Protein AF-A0A0R2IPW1-F1 (afdb_monomer)

Solvent-accessible surface area (backbone atoms only — not comparable to full-atom values): 4614 Å² total; per-residue (Å²): 133,89,41,83,59,70,49,70,48,76,47,82,41,94,89,51,47,37,26,32,34,79,45,54,70,66,52,86,84,55,93,57,69,52,44,59,49,64,48,98,86,70,44,64,44,93,89,33,46,49,88,45,73,68,39,81,46,86,51,62,67,60,35,52,50,47,45,49,53,51,65,77,74,109

pLDDT: mean 87.75, std 11.09, range [51.78, 98.25]

Mean predicted aligned error: 5.3 Å

Secondary structure (DSSP, 8-state):
----SPEEEEEE-TTS-EEEEEEPTTPPPPTTTT---B-TTS-B-TTTS-SS--EE---HHHHHHHHHHHHHT-

Structure (mmCIF, N/CA/C/O backbone):
data_AF-A0A0R2IPW1-F1
#
_entry.id   AF-A0A0R2IPW1-F1
#
loop_
_atom_site.group_PDB
_atom_site.id
_atom_site.type_symbol
_atom_site.label_atom_id
_atom_site.label_alt_id
_atom_site.label_comp_id
_atom_site.label_asym_id
_atom_site.label_entity_id
_atom_site.label_seq_id
_atom_site.pdbx_PDB_ins_code
_atom_site.Cartn_x
_atom_site.Cartn_y
_atom_site.Cartn_z
_atom_site.occupancy
_atom_site.B_iso_or_equiv
_atom_site.auth_seq_id
_atom_site.auth_comp_id
_atom_site.auth_asym_id
_atom_site.auth_atom_id
_atom_site.pdbx_PDB_model_num
ATOM 1 N N . MET A 1 1 ? 14.525 16.983 -9.581 1.00 56.28 1 MET A N 1
ATOM 2 C CA . MET A 1 1 ? 13.897 16.396 -8.382 1.00 56.28 1 MET A CA 1
ATOM 3 C C . MET A 1 1 ? 15.019 15.849 -7.524 1.00 56.28 1 MET A C 1
ATOM 5 O O . MET A 1 1 ? 15.971 15.324 -8.091 1.00 56.28 1 MET A O 1
ATOM 9 N N . ASP A 1 2 ? 14.969 16.090 -6.218 1.00 51.78 2 ASP A N 1
ATOM 10 C CA . ASP A 1 2 ? 15.891 15.469 -5.267 1.00 51.78 2 ASP A CA 1
ATOM 11 C C . ASP A 1 2 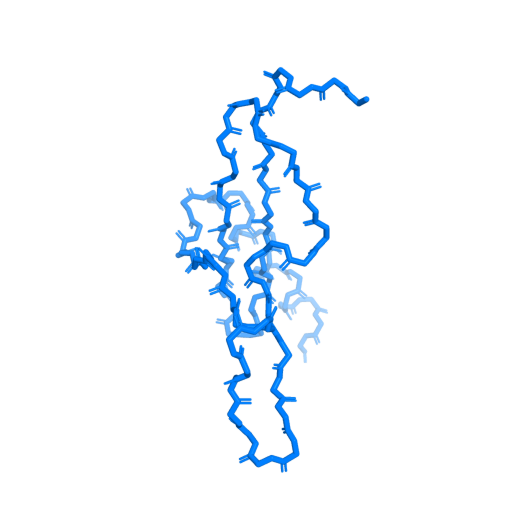? 15.442 14.014 -5.060 1.00 51.78 2 ASP A C 1
ATOM 13 O O . ASP A 1 2 ? 14.289 13.781 -4.708 1.00 51.78 2 ASP A O 1
ATOM 17 N N . ASN A 1 3 ? 16.322 13.056 -5.358 1.00 58.09 3 ASN A N 1
ATOM 18 C CA . ASN A 1 3 ? 16.041 11.616 -5.290 1.00 58.09 3 ASN A CA 1
ATOM 19 C C . ASN A 1 3 ? 16.744 10.955 -4.087 1.00 58.09 3 ASN A C 1
ATOM 21 O O . ASN A 1 3 ? 16.934 9.737 -4.074 1.00 58.09 3 ASN A O 1
ATOM 25 N N . SER A 1 4 ? 17.209 11.753 -3.119 1.00 61.44 4 SER A N 1
ATOM 26 C CA . SER A 1 4 ? 17.954 11.270 -1.950 1.00 61.44 4 SER A CA 1
ATOM 27 C C . SER A 1 4 ? 17.073 10.618 -0.878 1.00 61.44 4 SER A C 1
ATOM 29 O O . SER A 1 4 ? 17.591 9.909 -0.016 1.00 61.44 4 SER A O 1
ATOM 31 N N . GLU A 1 5 ? 15.752 10.794 -0.947 1.00 64.94 5 GLU A N 1
ATOM 32 C CA . GLU A 1 5 ? 14.803 10.236 0.017 1.00 64.94 5 GLU A CA 1
ATOM 33 C C . GLU A 1 5 ? 14.076 8.995 -0.524 1.00 64.94 5 GLU A C 1
ATOM 35 O O . GLU A 1 5 ? 13.771 8.882 -1.712 1.00 64.94 5 GLU A O 1
ATOM 40 N N . LYS A 1 6 ? 13.763 8.048 0.371 1.00 76.12 6 LYS A N 1
ATOM 41 C CA . LYS A 1 6 ? 12.961 6.860 0.040 1.00 76.12 6 LYS A CA 1
ATOM 42 C C . LYS A 1 6 ? 11.520 7.271 -0.225 1.00 76.12 6 LYS A C 1
ATOM 44 O O . LYS A 1 6 ? 10.827 7.713 0.692 1.00 76.12 6 LYS A O 1
ATOM 49 N N . VAL A 1 7 ? 11.041 7.048 -1.444 1.00 84.06 7 VAL A N 1
ATOM 50 C CA . VAL A 1 7 ? 9.635 7.289 -1.778 1.00 84.06 7 VAL A CA 1
ATOM 51 C C . VAL A 1 7 ? 8.810 6.056 -1.420 1.00 84.06 7 VAL A C 1
ATOM 53 O O . VAL A 1 7 ? 9.110 4.936 -1.831 1.00 84.06 7 VAL A O 1
ATOM 56 N N . ASN A 1 8 ? 7.742 6.262 -0.653 1.00 87.38 8 ASN A N 1
ATOM 57 C CA . ASN A 1 8 ? 6.769 5.225 -0.329 1.00 87.38 8 ASN A CA 1
ATOM 58 C C . ASN A 1 8 ? 5.419 5.606 -0.933 1.00 87.38 8 ASN A C 1
ATOM 60 O O . ASN A 1 8 ? 4.965 6.736 -0.757 1.00 87.38 8 ASN A O 1
ATOM 64 N N . LYS A 1 9 ? 4.763 4.658 -1.603 1.00 91.25 9 LYS A N 1
ATOM 65 C CA . LYS A 1 9 ? 3.357 4.783 -1.994 1.00 91.25 9 LYS A CA 1
ATOM 66 C C . LYS A 1 9 ? 2.505 3.892 -1.112 1.00 91.25 9 LYS A C 1
ATOM 68 O O . LYS A 1 9 ? 2.905 2.768 -0.811 1.00 91.25 9 LYS A O 1
ATOM 73 N N . TYR A 1 10 ? 1.324 4.379 -0.757 1.00 94.12 10 TYR A N 1
ATOM 74 C CA . TYR A 1 10 ? 0.349 3.642 0.034 1.00 94.12 10 TYR A CA 1
ATOM 75 C C . TYR A 1 10 ? -0.948 3.480 -0.762 1.00 94.12 10 TYR A C 1
ATOM 77 O O . TYR A 1 10 ? -1.455 4.452 -1.317 1.00 94.12 10 TYR A O 1
ATOM 85 N N . LEU A 1 11 ? -1.473 2.256 -0.807 1.00 95.62 11 LEU A N 1
ATOM 86 C CA . LEU A 1 11 ? -2.788 1.929 -1.353 1.00 95.62 11 LEU A CA 1
ATOM 87 C C . LEU A 1 11 ? -3.715 1.582 -0.186 1.00 95.62 11 LEU A C 1
ATOM 89 O O . LEU A 1 11 ? -3.440 0.653 0.575 1.00 95.62 11 LEU A O 1
ATOM 93 N N . LEU A 1 12 ? -4.794 2.347 -0.037 1.00 96.81 12 LEU A N 1
ATOM 94 C CA . LEU A 1 12 ? -5.797 2.159 1.009 1.00 96.81 12 LEU A CA 1
ATOM 95 C C . LEU A 1 12 ? -6.882 1.213 0.485 1.00 96.81 12 LEU A C 1
ATOM 97 O O . LEU A 1 12 ? -7.693 1.613 -0.348 1.00 96.81 12 LEU A O 1
ATOM 101 N N . GLY A 1 13 ? -6.866 -0.044 0.929 1.00 95.62 13 GLY A N 1
ATOM 102 C CA . GLY A 1 13 ? -7.875 -1.029 0.552 1.00 95.62 13 GLY A CA 1
ATOM 103 C C . GLY A 1 13 ? -9.199 -0.799 1.277 1.00 95.62 13 GLY A C 1
ATOM 104 O O . GLY A 1 13 ? -9.226 -0.530 2.478 1.00 95.62 13 GLY A O 1
ATOM 105 N N . ASP A 1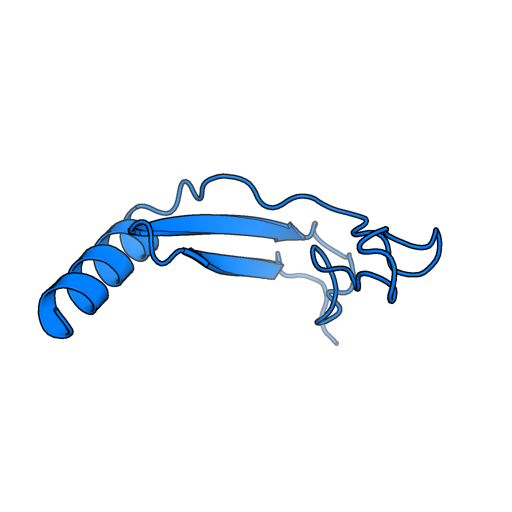 14 ? -10.309 -0.965 0.568 1.00 94.44 14 ASP A N 1
ATOM 106 C CA . ASP A 1 14 ? -11.659 -0.972 1.149 1.00 94.44 14 ASP A CA 1
ATOM 107 C C . ASP A 1 14 ? -11.874 -2.138 2.131 1.00 94.44 14 ASP A C 1
ATOM 109 O O . ASP A 1 14 ? -12.652 -2.038 3.077 1.00 94.44 14 ASP A O 1
ATOM 113 N N . ASN A 1 15 ? -11.096 -3.209 1.979 1.00 94.88 15 ASN A N 1
ATOM 114 C CA . ASN A 1 15 ? -10.966 -4.303 2.937 1.00 94.88 15 ASN A CA 1
ATOM 115 C C . ASN A 1 15 ? -10.273 -3.903 4.261 1.00 94.88 15 ASN A C 1
ATOM 117 O O . ASN A 1 15 ? -10.032 -4.763 5.110 1.00 94.88 15 ASN A O 1
ATOM 121 N N . GLY A 1 16 ? -9.915 -2.627 4.431 1.00 96.25 16 GLY A N 1
ATOM 122 C CA . GLY A 1 16 ? -9.280 -2.082 5.628 1.00 96.25 16 GLY A CA 1
ATOM 123 C C . GLY A 1 16 ? -7.785 -2.362 5.745 1.00 96.25 16 GLY A C 1
ATOM 124 O O . GLY A 1 16 ? -7.208 -2.125 6.807 1.00 96.25 16 GLY A O 1
ATOM 125 N N . VAL A 1 17 ? -7.148 -2.859 4.685 1.00 98.00 17 VAL A N 1
ATOM 126 C CA . VAL A 1 17 ? -5.709 -3.130 4.657 1.00 98.00 17 VA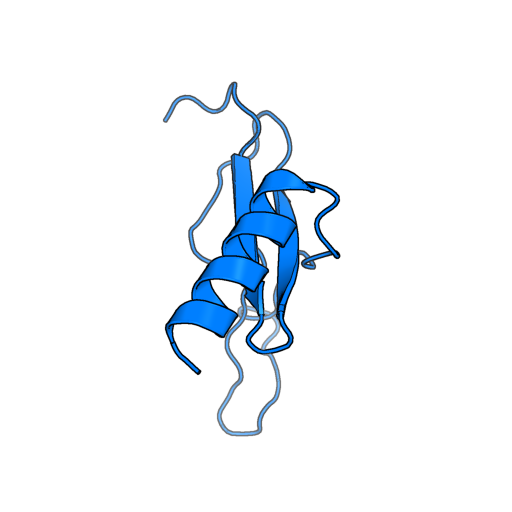L A CA 1
ATOM 127 C C . VAL A 1 17 ? -4.992 -2.029 3.888 1.00 98.00 17 VAL A C 1
ATOM 129 O O . VAL A 1 17 ? -5.318 -1.730 2.741 1.00 98.00 17 VAL A O 1
ATOM 132 N N . VAL A 1 18 ? -3.959 -1.456 4.501 1.00 98.19 18 VAL A N 1
ATOM 133 C CA . VAL A 1 18 ? -3.006 -0.592 3.804 1.00 98.19 18 VAL A CA 1
ATOM 134 C C . VAL A 1 18 ? -1.936 -1.453 3.143 1.00 98.19 18 VAL A C 1
ATOM 136 O O . VAL A 1 18 ? -1.268 -2.250 3.808 1.00 98.19 18 VAL A O 1
ATOM 139 N N . TYR A 1 19 ? -1.723 -1.249 1.849 1.00 97.44 19 TYR A N 1
ATOM 140 C CA . TYR A 1 19 ? -0.602 -1.812 1.105 1.00 97.44 19 TYR A CA 1
ATOM 141 C C . TYR A 1 19 ? 0.438 -0.730 0.816 1.00 97.44 19 TYR A C 1
ATOM 143 O O . TYR A 1 19 ? 0.117 0.452 0.739 1.00 97.44 19 TYR A O 1
ATOM 151 N N . GLN A 1 20 ? 1.697 -1.126 0.676 1.00 95.06 20 GLN A N 1
ATOM 152 C CA . GLN A 1 20 ? 2.843 -0.254 0.490 1.00 95.06 20 GLN A CA 1
ATOM 153 C C . GLN A 1 20 ? 3.698 -0.737 -0.684 1.00 95.06 20 GLN A C 1
ATOM 155 O O . GLN A 1 20 ? 4.043 -1.920 -0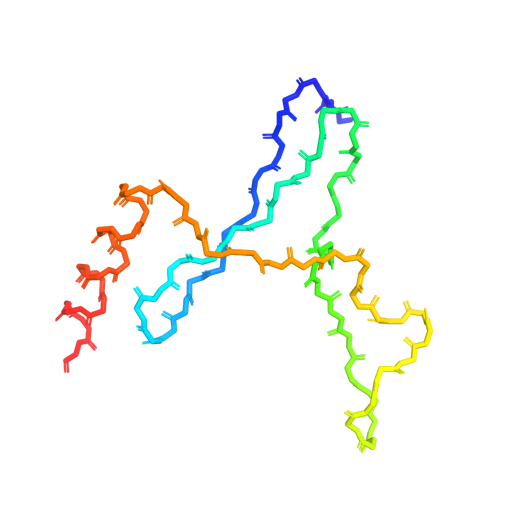.767 1.00 95.06 20 GLN A O 1
ATOM 160 N N . LEU A 1 21 ? 4.094 0.210 -1.533 1.00 93.06 21 LEU A N 1
ATOM 161 C CA . LEU A 1 21 ? 5.184 0.067 -2.492 1.00 93.06 21 LEU A CA 1
ATOM 162 C C . LEU A 1 21 ? 6.354 0.937 -2.024 1.00 93.06 21 LEU A C 1
ATOM 164 O O . LEU A 1 21 ? 6.192 2.138 -1.796 1.00 93.06 21 LEU A O 1
ATOM 168 N N . ARG A 1 22 ? 7.529 0.323 -1.864 1.00 88.69 22 ARG A N 1
ATOM 169 C CA . ARG A 1 22 ? 8.758 1.012 -1.454 1.00 88.69 22 ARG A CA 1
ATOM 170 C C . ARG A 1 22 ? 9.652 1.193 -2.667 1.00 88.69 22 ARG A C 1
ATOM 172 O O . ARG A 1 22 ? 10.196 0.215 -3.169 1.00 88.69 22 ARG A O 1
ATOM 179 N N . LEU A 1 23 ? 9.819 2.433 -3.099 1.00 82.00 23 LEU A N 1
ATOM 180 C CA . LEU A 1 23 ? 10.734 2.783 -4.175 1.00 82.00 23 LEU A CA 1
ATOM 181 C C . LEU A 1 23 ? 12.106 3.071 -3.550 1.00 82.00 23 LEU A C 1
ATOM 183 O O . LEU A 1 23 ? 12.214 3.761 -2.532 1.00 82.00 23 LEU A O 1
ATOM 187 N N . GLY A 1 24 ? 13.147 2.441 -4.096 1.00 68.25 24 GLY A N 1
ATOM 188 C CA . GLY A 1 24 ? 14.507 2.510 -3.560 1.00 68.25 24 GLY A CA 1
ATOM 189 C C . GLY A 1 24 ? 15.109 3.918 -3.602 1.00 68.25 24 GLY A C 1
ATOM 190 O O . GLY A 1 24 ? 14.651 4.787 -4.340 1.00 68.25 24 GLY A O 1
ATOM 191 N N . GLU A 1 25 ? 16.170 4.131 -2.822 1.00 66.56 25 GLU A N 1
ATOM 192 C CA . GLU A 1 25 ? 16.945 5.379 -2.849 1.00 66.56 25 GLU A CA 1
ATOM 193 C C . GLU A 1 25 ? 17.521 5.618 -4.253 1.00 66.56 25 GLU A C 1
ATOM 195 O O . GLU A 1 25 ? 18.071 4.706 -4.873 1.00 66.56 25 GLU A O 1
ATOM 200 N N . GLY A 1 26 ? 17.388 6.842 -4.769 1.00 66.12 26 GLY A N 1
ATOM 201 C CA . GLY A 1 26 ? 17.897 7.211 -6.090 1.00 66.12 26 GLY A CA 1
ATOM 202 C C . GLY A 1 26 ? 17.048 6.751 -7.281 1.00 66.12 26 GLY A C 1
ATOM 203 O O . GLY A 1 26 ? 17.403 7.084 -8.413 1.00 66.12 26 GLY A O 1
ATOM 204 N N . ILE A 1 27 ? 15.933 6.040 -7.065 1.00 72.56 27 ILE A N 1
ATOM 205 C CA . ILE A 1 27 ? 15.005 5.651 -8.136 1.00 72.56 27 ILE A CA 1
ATOM 206 C C . ILE A 1 27 ? 13.952 6.757 -8.315 1.00 72.56 27 ILE A C 1
ATOM 208 O O . ILE A 1 27 ? 13.250 7.082 -7.356 1.00 72.56 27 ILE A O 1
ATOM 212 N N . PRO A 1 28 ? 13.806 7.344 -9.520 1.00 75.25 28 PRO A N 1
ATOM 213 C CA . PRO A 1 28 ? 12.711 8.264 -9.801 1.00 75.25 28 PRO A CA 1
ATOM 214 C C . PRO A 1 28 ? 11.366 7.564 -9.602 1.00 75.25 28 PRO A C 1
ATOM 216 O O . PRO A 1 28 ? 11.110 6.536 -10.221 1.00 75.25 28 PR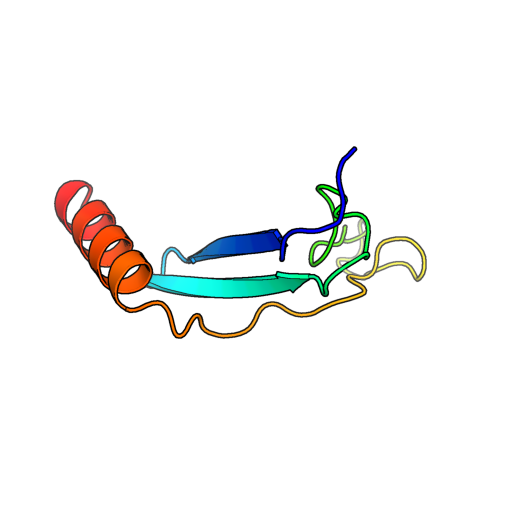O A O 1
ATOM 219 N N . ALA A 1 29 ? 10.508 8.139 -8.764 1.00 78.81 29 ALA A N 1
ATOM 220 C CA . ALA A 1 29 ? 9.139 7.676 -8.603 1.00 78.81 29 ALA A CA 1
ATOM 221 C C . ALA A 1 29 ? 8.234 8.331 -9.656 1.00 78.81 29 ALA A C 1
ATOM 223 O O . ALA A 1 29 ? 8.084 9.554 -9.682 1.00 78.81 29 ALA A O 1
ATOM 224 N N . ALA A 1 30 ? 7.604 7.526 -10.503 1.00 83.12 30 ALA A N 1
ATOM 225 C CA . ALA A 1 30 ? 6.543 7.937 -11.408 1.00 83.12 30 ALA A CA 1
ATOM 226 C C . ALA A 1 30 ? 5.171 7.636 -10.784 1.00 83.12 30 ALA A C 1
ATOM 228 O O . ALA A 1 30 ? 5.029 6.640 -10.075 1.00 83.12 30 ALA A O 1
ATOM 229 N N . PRO A 1 31 ? 4.112 8.421 -11.063 1.00 83.44 31 PRO A N 1
ATOM 230 C CA . PRO A 1 31 ? 2.766 8.138 -10.557 1.00 83.44 31 PRO A CA 1
ATOM 231 C C . PRO A 1 31 ? 2.281 6.708 -10.841 1.00 83.44 31 PRO A C 1
ATOM 233 O O . PRO A 1 31 ? 1.698 6.091 -9.951 1.00 83.44 31 PRO A O 1
ATOM 236 N N . MET A 1 32 ? 2.628 6.155 -12.010 1.00 87.06 32 MET A N 1
ATOM 237 C CA . MET A 1 32 ? 2.221 4.815 -12.451 1.00 87.06 32 MET A CA 1
ATOM 238 C C . MET A 1 32 ? 3.028 3.656 -11.851 1.00 87.06 32 MET A C 1
ATOM 240 O O . MET A 1 32 ? 2.619 2.518 -12.025 1.00 87.06 32 MET A O 1
ATOM 244 N N . ASP A 1 33 ? 4.124 3.884 -11.110 1.00 88.06 33 ASP A N 1
ATOM 245 C CA . ASP A 1 33 ? 4.854 2.752 -10.507 1.00 88.06 33 ASP A CA 1
ATOM 246 C C . ASP A 1 33 ? 3.940 1.912 -9.606 1.00 88.06 33 ASP A C 1
ATOM 248 O O . ASP A 1 33 ? 3.292 2.456 -8.702 1.00 88.06 33 ASP A O 1
ATOM 252 N N . GLY A 1 34 ? 3.933 0.600 -9.841 1.00 90.19 34 GLY A N 1
ATOM 253 C CA . GLY A 1 34 ? 3.068 -0.364 -9.158 1.00 90.19 34 GLY A CA 1
ATOM 254 C C . GLY A 1 34 ? 1.635 -0.446 -9.681 1.00 90.19 34 GLY A C 1
ATOM 255 O O . GLY A 1 34 ? 0.849 -1.238 -9.168 1.00 90.19 34 GLY A O 1
ATOM 256 N N . PHE A 1 35 ? 1.289 0.351 -10.688 1.00 90.88 35 PHE A N 1
ATOM 257 C CA . PHE A 1 35 ? -0.000 0.317 -11.364 1.00 90.88 35 PHE A CA 1
ATOM 258 C C . PHE A 1 35 ? 0.187 -0.077 -12.824 1.00 90.88 35 PHE A C 1
ATOM 260 O O . PHE A 1 35 ? 1.235 0.162 -13.421 1.00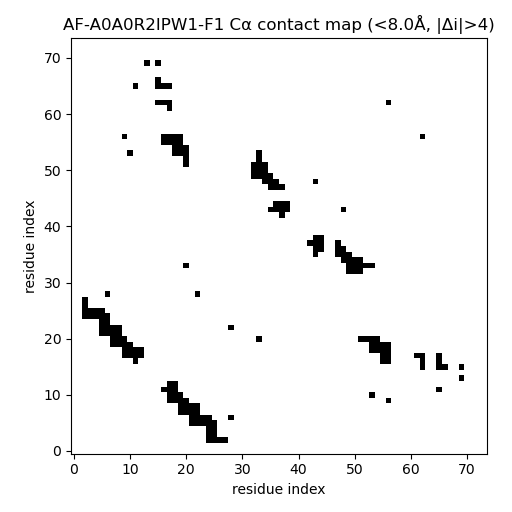 90.88 35 PHE A O 1
ATOM 267 N N . GLY A 1 36 ? -0.851 -0.681 -13.386 1.00 90.44 36 GLY A N 1
ATOM 268 C CA . GLY A 1 36 ? -0.905 -1.024 -14.793 1.00 90.44 36 GLY A CA 1
ATOM 269 C C . GLY A 1 36 ? -2.301 -0.825 -15.350 1.00 90.44 36 GLY A C 1
ATOM 270 O O . GLY A 1 36 ? -3.266 -0.666 -14.598 1.00 90.44 36 GLY A O 1
ATOM 271 N N . GLU A 1 37 ? -2.393 -0.839 -16.670 1.00 90.81 37 GLU A N 1
ATOM 272 C CA . GLU A 1 37 ? -3.652 -0.691 -17.392 1.00 90.81 37 GLU A CA 1
ATOM 273 C C . GLU A 1 37 ? -4.006 -2.013 -18.064 1.00 90.81 37 GLU A C 1
ATOM 275 O O . GLU A 1 37 ? -3.173 -2.611 -18.749 1.00 90.81 37 GLU A O 1
ATOM 280 N N . LEU A 1 38 ? -5.241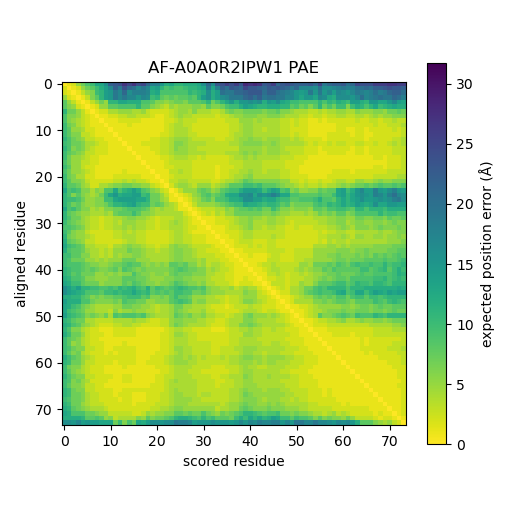 -2.463 -17.843 1.00 90.81 38 LEU A N 1
ATOM 281 C CA . LEU A 1 38 ? -5.804 -3.606 -18.547 1.00 90.81 38 LEU A CA 1
ATOM 282 C C . LEU A 1 38 ? -6.354 -3.151 -19.899 1.00 90.81 38 LEU A C 1
ATOM 284 O O . LEU A 1 38 ? -6.955 -2.079 -20.008 1.00 90.81 38 LEU A O 1
ATOM 288 N N . ASP A 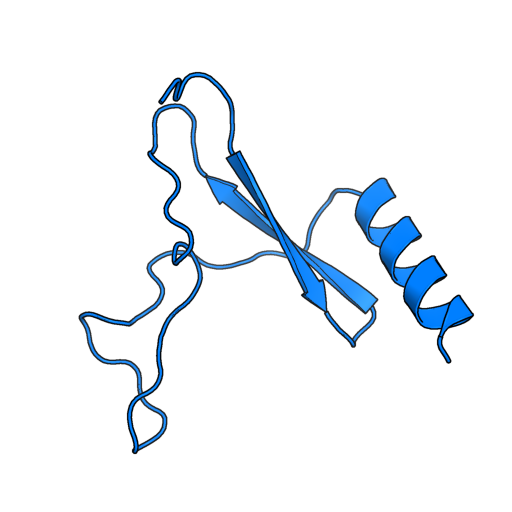1 39 ? -6.176 -3.987 -20.912 1.00 89.81 39 ASP A N 1
ATOM 289 C CA . ASP A 1 39 ? -6.775 -3.808 -22.223 1.00 89.81 39 ASP A CA 1
ATOM 290 C C . ASP A 1 39 ? -8.287 -4.122 -22.211 1.00 89.81 39 ASP A C 1
ATOM 292 O O . ASP A 1 39 ? -8.897 -4.456 -21.189 1.00 89.81 39 ASP A O 1
ATOM 296 N N . SER A 1 40 ? -8.922 -4.040 -23.383 1.00 91.88 40 SER A N 1
ATOM 297 C CA . SER A 1 40 ? -10.349 -4.352 -23.543 1.00 91.88 40 SER A CA 1
ATOM 298 C C . SER A 1 40 ? -10.721 -5.812 -23.259 1.00 91.88 40 SER A C 1
ATOM 300 O O . SER A 1 40 ? -11.907 -6.113 -23.120 1.00 91.88 40 SER A O 1
ATOM 302 N N . ASN A 1 41 ? -9.743 -6.715 -23.216 1.00 92.75 41 ASN A N 1
ATOM 303 C CA . ASN A 1 41 ? -9.930 -8.132 -22.923 1.00 92.75 41 ASN A CA 1
ATOM 304 C C . ASN A 1 41 ? -9.687 -8.449 -21.440 1.00 92.75 41 ASN A C 1
ATOM 306 O O . ASN A 1 41 ? -9.988 -9.558 -21.004 1.00 92.75 41 ASN A O 1
ATOM 310 N N . GLY A 1 42 ? -9.221 -7.470 -20.658 1.00 91.12 42 GLY A N 1
ATOM 311 C CA . GLY A 1 42 ? -8.886 -7.645 -19.250 1.00 91.12 42 GLY A CA 1
ATOM 312 C C . GLY A 1 42 ? -7.472 -8.177 -19.023 1.00 91.12 42 GLY A C 1
ATOM 313 O O . GLY A 1 42 ? -7.194 -8.651 -17.923 1.00 91.12 42 GLY A O 1
ATOM 314 N N . ASP A 1 43 ? -6.597 -8.091 -20.027 1.00 92.12 43 ASP A N 1
ATOM 315 C CA . ASP A 1 43 ? -5.203 -8.520 -19.957 1.00 92.12 43 ASP A CA 1
ATOM 316 C C . ASP A 1 43 ? -4.257 -7.311 -19.893 1.00 92.12 43 ASP A C 1
ATOM 318 O O . ASP A 1 43 ? -4.579 -6.217 -20.356 1.00 92.12 43 ASP A O 1
ATOM 322 N N . PHE A 1 44 ? -3.063 -7.493 -19.328 1.00 88.88 44 PHE A N 1
ATOM 323 C CA . PHE A 1 44 ? -2.003 -6.486 -19.423 1.00 88.88 44 PHE A CA 1
ATOM 324 C C . PHE A 1 44 ? -1.270 -6.608 -20.762 1.00 88.88 44 PHE A C 1
ATOM 326 O O . PHE A 1 44 ? -0.902 -7.713 -21.168 1.00 88.88 44 PHE A O 1
ATOM 333 N N . ASP A 1 45 ? -0.958 -5.477 -21.395 1.00 85.25 45 ASP A N 1
ATOM 334 C CA . ASP A 1 45 ? 0.101 -5.433 -22.404 1.00 85.25 45 ASP A CA 1
ATOM 335 C C . ASP A 1 45 ? 1.468 -5.380 -21.698 1.00 85.25 45 ASP A C 1
ATOM 337 O O . ASP A 1 45 ? 1.614 -4.856 -20.594 1.00 85.25 45 ASP A O 1
ATOM 341 N N . SER A 1 46 ? 2.496 -5.897 -22.359 1.00 80.44 46 SER A N 1
ATOM 342 C CA . SER A 1 46 ? 3.906 -5.749 -22.007 1.00 80.44 46 SER A CA 1
ATOM 343 C C . SER A 1 46 ? 4.345 -4.306 -21.713 1.00 80.44 46 SER A C 1
ATOM 345 O O . SER A 1 46 ? 5.270 -4.121 -20.923 1.00 80.44 46 SER A O 1
ATOM 347 N N . GLU A 1 47 ? 3.692 -3.295 -22.300 1.00 83.06 47 GLU A N 1
ATOM 348 C CA . GLU A 1 47 ? 3.985 -1.875 -22.047 1.00 83.06 47 GLU A CA 1
ATOM 349 C C . GLU A 1 47 ? 3.260 -1.301 -20.819 1.00 83.06 47 GLU A C 1
ATOM 351 O O . GLU A 1 47 ? 3.745 -0.342 -20.216 1.00 83.06 47 GLU A O 1
ATOM 356 N N . THR A 1 48 ? 2.117 -1.877 -20.432 1.00 83.12 48 THR A N 1
ATOM 357 C CA . THR A 1 48 ? 1.257 -1.369 -19.348 1.00 83.12 48 THR A CA 1
ATOM 358 C C . THR A 1 48 ? 1.250 -2.259 -18.112 1.00 83.12 48 THR A C 1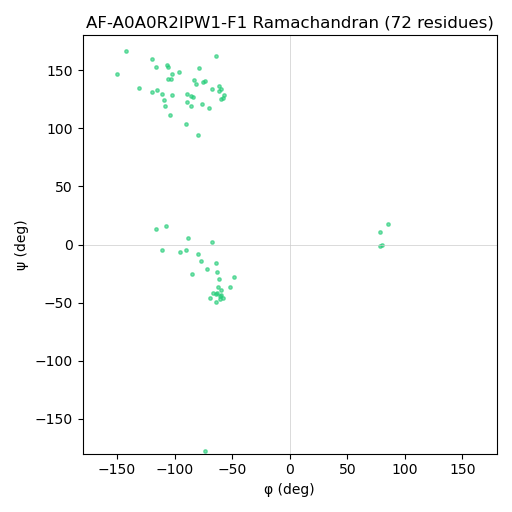
ATOM 360 O O . THR A 1 48 ? 0.632 -1.898 -17.111 1.00 83.12 48 THR A O 1
ATOM 363 N N . ALA A 1 49 ? 1.914 -3.414 -18.155 1.00 87.75 49 ALA A N 1
ATOM 364 C CA . ALA A 1 49 ? 2.023 -4.314 -17.020 1.00 87.75 49 ALA A CA 1
ATOM 365 C C . ALA A 1 49 ? 2.737 -3.624 -15.841 1.00 87.75 49 ALA A C 1
ATOM 367 O O . ALA A 1 49 ? 3.775 -2.978 -16.034 1.00 87.75 49 ALA A O 1
ATOM 368 N N . PRO A 1 50 ? 2.232 -3.775 -14.603 1.00 88.19 50 PRO A N 1
ATOM 369 C CA . PRO A 1 50 ? 2.911 -3.237 -13.437 1.00 88.19 50 PRO A CA 1
ATOM 370 C C . PRO A 1 50 ? 4.291 -3.892 -13.300 1.00 88.19 50 PRO A C 1
ATOM 372 O O . PRO A 1 50 ? 4.443 -5.109 -13.367 1.00 88.19 50 PRO A O 1
ATOM 375 N N . ASN A 1 51 ? 5.314 -3.067 -13.095 1.00 83.44 51 ASN A N 1
ATOM 376 C CA . ASN A 1 51 ? 6.701 -3.517 -12.952 1.00 83.44 51 ASN A CA 1
ATOM 377 C C . ASN A 1 51 ? 7.101 -3.816 -11.496 1.00 83.44 51 ASN A C 1
ATOM 379 O O . ASN A 1 51 ? 8.228 -4.242 -11.241 1.00 83.44 51 ASN A O 1
ATOM 383 N N . GLN A 1 52 ? 6.207 -3.542 -10.543 1.00 88.19 52 GLN A N 1
ATOM 384 C CA . GLN A 1 52 ? 6.430 -3.658 -9.107 1.00 88.19 52 GLN A CA 1
ATOM 385 C C . GLN A 1 52 ? 5.119 -3.999 -8.401 1.00 88.19 52 GLN A C 1
ATOM 387 O O . GLN A 1 52 ? 4.061 -3.513 -8.791 1.00 88.19 52 GLN A O 1
ATOM 392 N N . ASP A 1 53 ? 5.203 -4.768 -7.320 1.00 90.19 53 ASP A N 1
ATOM 393 C CA . ASP A 1 53 ? 4.030 -5.182 -6.556 1.00 90.19 53 ASP A CA 1
ATOM 394 C C . ASP A 1 53 ? 3.877 -4.379 -5.264 1.00 90.19 53 ASP A C 1
ATOM 396 O O . ASP A 1 53 ? 4.841 -4.090 -4.545 1.00 90.19 53 ASP A O 1
ATOM 400 N N . PHE A 1 54 ? 2.627 -4.080 -4.923 1.00 94.56 54 PHE A N 1
ATOM 401 C CA . PHE A 1 54 ? 2.276 -3.640 -3.582 1.00 94.56 54 PHE A CA 1
ATOM 402 C C . PHE A 1 54 ? 2.327 -4.823 -2.608 1.00 94.56 54 PHE A C 1
ATOM 404 O O . PHE A 1 54 ? 1.883 -5.930 -2.900 1.00 94.56 54 PHE A O 1
ATOM 411 N N . SER A 1 55 ? 2.825 -4.569 -1.401 1.00 96.00 55 SER A N 1
ATOM 412 C CA . SER A 1 55 ? 2.855 -5.544 -0.304 1.00 96.00 55 SER A CA 1
ATOM 413 C C . SER A 1 55 ? 2.064 -5.021 0.890 1.00 96.00 55 SER A C 1
ATOM 415 O O . SER A 1 55 ? 1.854 -3.819 0.996 1.00 96.00 55 SER A O 1
ATOM 417 N N . ILE A 1 56 ? 1.615 -5.879 1.809 1.00 97.69 56 ILE A N 1
ATOM 418 C CA . ILE A 1 56 ? 0.941 -5.398 3.027 1.00 97.69 56 ILE A CA 1
ATOM 419 C C . ILE A 1 56 ? 1.882 -4.453 3.784 1.00 97.69 56 ILE A C 1
ATOM 421 O O . ILE A 1 56 ? 3.021 -4.805 4.106 1.00 97.69 56 ILE A O 1
ATOM 425 N N . SER A 1 57 ? 1.392 -3.249 4.076 1.00 96.94 57 SER A N 1
ATOM 426 C CA . SER A 1 57 ? 2.154 -2.242 4.799 1.00 96.94 57 SER A CA 1
ATOM 427 C C . SER A 1 57 ? 2.396 -2.684 6.238 1.00 96.94 57 SER A C 1
ATOM 429 O O . SER A 1 57 ? 1.468 -3.083 6.944 1.00 96.94 57 SER A O 1
ATOM 431 N N . LYS A 1 58 ? 3.643 -2.541 6.693 1.00 96.00 58 LYS A N 1
ATOM 432 C CA . LYS A 1 58 ? 4.030 -2.711 8.106 1.00 96.00 58 LYS A CA 1
ATOM 433 C C . LYS A 1 58 ? 3.905 -1.416 8.918 1.00 96.00 58 LYS A C 1
ATOM 435 O O . LYS A 1 58 ? 4.345 -1.367 10.059 1.00 96.00 58 LYS A O 1
ATOM 440 N N . ASP A 1 59 ? 3.378 -0.359 8.310 1.00 95.56 59 ASP A N 1
ATOM 441 C CA . ASP A 1 59 ? 3.151 0.928 8.957 1.00 95.56 59 ASP A CA 1
ATOM 442 C C . ASP A 1 59 ? 1.872 0.868 9.802 1.00 95.56 59 ASP A C 1
ATOM 444 O O . ASP A 1 59 ? 0.764 1.048 9.295 1.00 95.56 59 ASP A O 1
ATOM 448 N N . GLU A 1 60 ? 2.024 0.565 11.091 1.00 97.25 60 GLU A N 1
ATOM 449 C CA . GLU A 1 60 ? 0.897 0.406 12.020 1.00 97.25 60 GLU A CA 1
ATOM 450 C C . GLU A 1 60 ? 0.067 1.689 12.178 1.00 97.25 60 GLU A C 1
ATOM 452 O O . GLU A 1 60 ? -1.146 1.614 12.393 1.00 97.25 60 GLU A O 1
ATOM 457 N N . ALA A 1 61 ? 0.686 2.865 12.029 1.00 97.38 61 ALA A N 1
ATOM 458 C CA . ALA A 1 61 ? -0.018 4.138 12.118 1.00 97.38 61 ALA A CA 1
ATOM 459 C C . ALA A 1 61 ? -0.963 4.320 10.924 1.00 97.38 61 ALA A C 1
ATOM 461 O O . ALA A 1 61 ? -2.137 4.638 11.115 1.00 97.38 61 ALA A O 1
ATOM 462 N N . ALA A 1 62 ? -0.488 4.033 9.708 1.00 96.69 62 ALA A N 1
ATOM 463 C CA . ALA A 1 62 ? -1.326 4.077 8.512 1.00 96.69 62 ALA A CA 1
ATOM 464 C C . ALA A 1 62 ? -2.467 3.045 8.567 1.00 96.69 62 ALA A C 1
ATOM 466 O O . ALA A 1 62 ? -3.605 3.375 8.230 1.00 96.69 62 ALA A O 1
ATOM 467 N N . GLN A 1 63 ? -2.186 1.818 9.034 1.00 98.25 63 GLN A N 1
ATOM 468 C CA . GLN A 1 63 ? -3.219 0.787 9.226 1.00 98.25 63 GLN A CA 1
ATOM 469 C C . GLN A 1 63 ? -4.313 1.272 10.187 1.00 98.25 63 GLN A C 1
ATOM 471 O O . GLN A 1 63 ? -5.503 1.152 9.900 1.00 98.25 63 GLN A O 1
ATOM 476 N N . THR A 1 64 ? -3.907 1.861 11.314 1.00 98.19 64 THR A N 1
ATOM 477 C CA . THR A 1 64 ? -4.833 2.366 12.336 1.00 98.19 64 THR A CA 1
ATOM 478 C C . THR A 1 64 ? -5.699 3.506 11.804 1.00 98.19 64 THR A C 1
ATOM 480 O O . THR A 1 64 ? -6.907 3.519 12.046 1.00 98.19 64 THR A O 1
ATOM 483 N N . GLU A 1 65 ? -5.114 4.443 11.055 1.00 97.94 65 GLU A N 1
ATOM 484 C CA . GLU A 1 65 ? -5.862 5.578 10.510 1.00 97.94 65 GLU A CA 1
ATOM 485 C C . GLU A 1 65 ? -6.892 5.135 9.465 1.00 97.94 65 GLU A C 1
ATOM 487 O O . GLU A 1 65 ? -8.036 5.582 9.513 1.00 97.94 65 GLU A O 1
ATOM 492 N N . LEU A 1 66 ? -6.550 4.194 8.576 1.00 97.75 66 LEU A N 1
ATOM 493 C CA . LEU A 1 66 ? -7.517 3.669 7.608 1.00 97.75 66 LEU A CA 1
ATOM 494 C C . LEU A 1 66 ? -8.711 2.996 8.302 1.00 97.75 66 LEU A C 1
ATOM 496 O O . LEU A 1 66 ? -9.860 3.247 7.944 1.00 97.75 66 LEU A O 1
ATOM 500 N N . GLN A 1 67 ? -8.452 2.180 9.326 1.00 96.81 67 GLN A N 1
ATOM 501 C CA . GLN A 1 67 ? -9.506 1.524 10.108 1.00 96.81 67 GLN A CA 1
ATOM 502 C C . GLN A 1 67 ? -10.444 2.539 10.772 1.00 96.81 67 GLN A C 1
ATOM 504 O O . GLN A 1 67 ? -11.663 2.350 10.797 1.00 96.81 67 GLN A O 1
ATOM 509 N N . LYS A 1 68 ? -9.890 3.643 11.281 1.00 97.44 68 LYS A N 1
ATOM 510 C CA . LYS A 1 68 ? -10.676 4.746 11.833 1.00 97.44 68 LYS A CA 1
ATOM 511 C C . LYS A 1 68 ? -11.542 5.409 10.758 1.00 97.44 68 LYS A C 1
ATOM 513 O O . LYS A 1 68 ? -12.744 5.541 10.969 1.00 97.44 68 LYS A O 1
ATOM 518 N N . LEU A 1 69 ? -10.962 5.760 9.609 1.00 96.94 69 LEU A N 1
ATOM 519 C CA . LEU A 1 69 ? -11.680 6.406 8.506 1.00 96.94 69 LEU A CA 1
ATOM 520 C C . LEU A 1 69 ? -12.839 5.550 7.987 1.00 96.94 69 LEU A C 1
ATOM 522 O O . LEU A 1 69 ? -13.935 6.069 7.786 1.00 96.94 69 LEU A O 1
ATOM 526 N N . ILE A 1 70 ? -12.630 4.242 7.813 1.00 95.94 70 ILE A N 1
ATOM 527 C CA . ILE A 1 70 ? -13.694 3.319 7.390 1.00 95.94 70 ILE A CA 1
ATOM 528 C C . ILE A 1 70 ? -14.829 3.322 8.413 1.00 95.94 70 ILE A C 1
ATOM 530 O O . ILE A 1 70 ? -15.989 3.472 8.041 1.00 95.94 70 ILE A O 1
ATOM 534 N N . LYS A 1 71 ? -14.503 3.220 9.706 1.00 95.50 71 LYS A N 1
ATOM 535 C CA . LYS A 1 71 ? -15.500 3.210 10.783 1.00 95.50 71 LYS A CA 1
ATOM 536 C C . LYS A 1 71 ? -16.306 4.509 10.865 1.00 95.50 71 LYS A C 1
ATOM 538 O O . LYS A 1 71 ? -17.484 4.463 11.194 1.00 95.50 71 LYS A O 1
ATOM 543 N N . GLU A 1 72 ? -15.679 5.651 10.605 1.00 95.19 72 GLU A N 1
ATOM 544 C CA . GLU A 1 72 ? -16.342 6.962 10.612 1.00 95.19 72 GLU A CA 1
ATOM 545 C C . GLU A 1 72 ? -17.278 7.173 9.412 1.00 95.19 72 GLU A C 1
ATOM 547 O O . GLU A 1 72 ? -18.172 8.013 9.487 1.00 95.19 72 GLU A O 1
ATOM 552 N N . ASN A 1 73 ? -17.092 6.414 8.328 1.00 88.38 73 ASN A N 1
ATOM 553 C CA . ASN A 1 73 ? -17.851 6.535 7.079 1.00 88.38 73 ASN A CA 1
ATOM 554 C C . ASN A 1 73 ? -18.690 5.282 6.749 1.00 88.38 73 ASN A C 1
ATOM 556 O O . ASN A 1 73 ? -19.155 5.146 5.617 1.00 88.38 73 ASN A O 1
ATOM 560 N N . SER A 1 74 ? -18.865 4.373 7.716 1.00 76.75 74 SER A N 1
ATOM 561 C CA . SER A 1 74 ? -19.761 3.204 7.636 1.00 76.75 74 SER A CA 1
ATOM 562 C C . SER A 1 74 ? -21.140 3.532 8.195 1.00 76.75 74 SER A C 1
ATOM 564 O O . SER A 1 74 ? -22.137 3.070 7.599 1.00 76.75 74 SER A O 1
#

Foldseek 3Di:
DQQQDWDKDWDQDLVLFIWIDIDDRPDDDDPCAQHFDADPVRHGDPVGDHPTHTGGDPPVVVSVVSVVVSVVVD

Organism: NCBI:txid319652

Sequence (74 aa):
MDNSEKVNKYLLGDNGVVYQLRLGEGIPAAPMDGFGELDSNGDFDSETAPNQDFSISKDEAAQTELQKLIKENS

Nearest PDB structures (foldseek):
  4kl6-assembly2_C  TM=2.684E-01  e=6.218E+00  Nostoc punctiforme PCC 73102

Radius of gyration: 14.87 Å; Cα contacts (8 Å, |Δi|>4): 97; chains: 1; bounding box: 38×25×36 Å